Protein AF-A0A2W7BTQ6-F1 (afdb_monomer_lite)

Foldseek 3Di:
DDDDPDPPVPVVVVVVLVVVLVVLVVQLVVLVVQLVVLVVCVVPPPDDVVVVVSVVSNVVSVVSNVVSVVVSVVSVVVVVD

Radius of gyration: 20.8 Å; chains: 1; bounding box: 34×17×76 Å

Secondary structure (DSSP, 8-state):
--------HHHHHHHHHHHHHHHHHHHHHHHHHHHHHHHHTTSS---HHHHHHHHHHHHHHHHHHHHHHHHHHHHHHHHH-

Sequence (81 aa):
MMNTLEPDGRGTAADLLIFELAKARLRINRAELVLERAEGMLDEDCGVGINIALCSRIRSARRRVIEARSRLTKINLASIN

Structure (mmCIF, N/CA/C/O backbone):
data_AF-A0A2W7BTQ6-F1
#
_entry.id   AF-A0A2W7BTQ6-F1
#
loop_
_atom_site.group_PDB
_atom_site.id
_atom_site.type_symbol
_atom_site.label_atom_id
_atom_site.label_alt_id
_atom_site.label_comp_id
_atom_site.label_asym_id
_atom_site.label_entity_id
_atom_site.label_seq_id
_atom_site.pdbx_PDB_ins_code
_atom_site.Cartn_x
_atom_site.Cartn_y
_atom_site.Cartn_z
_atom_site.occupancy
_atom_site.B_iso_or_equiv
_atom_site.auth_seq_id
_atom_site.auth_comp_id
_atom_site.auth_asym_id
_atom_site.auth_atom_id
_atom_site.pdbx_PDB_model_num
ATOM 1 N N . MET A 1 1 ? 10.914 3.971 -54.135 1.00 40.88 1 MET A N 1
ATOM 2 C CA . MET A 1 1 ? 11.848 3.567 -53.063 1.00 40.88 1 MET A CA 1
ATOM 3 C C . MET A 1 1 ? 11.042 3.439 -51.784 1.00 40.88 1 MET A C 1
ATOM 5 O O . MET A 1 1 ? 10.475 4.429 -51.345 1.00 40.88 1 MET A O 1
ATOM 9 N N . MET A 1 2 ? 10.889 2.214 -51.282 1.00 43.06 2 MET A N 1
ATOM 10 C CA . MET A 1 2 ? 10.182 1.919 -50.033 1.00 43.06 2 MET A CA 1
ATOM 11 C C . MET A 1 2 ? 11.188 2.145 -48.899 1.00 43.06 2 MET A C 1
ATOM 13 O O . MET A 1 2 ? 12.173 1.417 -48.822 1.00 43.06 2 MET A O 1
ATOM 17 N N . ASN A 1 3 ? 10.998 3.175 -48.076 1.00 46.66 3 ASN A N 1
ATOM 18 C CA . ASN A 1 3 ? 11.847 3.383 -46.905 1.00 46.66 3 ASN A CA 1
ATOM 19 C C . ASN A 1 3 ? 11.404 2.390 -45.827 1.00 46.66 3 ASN A C 1
ATOM 21 O O . ASN A 1 3 ? 10.289 2.487 -45.314 1.00 46.66 3 ASN A O 1
ATOM 25 N N . THR A 1 4 ? 12.253 1.414 -45.528 1.00 51.88 4 THR A N 1
ATOM 26 C CA . THR A 1 4 ? 12.108 0.509 -44.390 1.00 51.88 4 THR A CA 1
ATOM 27 C C . THR A 1 4 ? 12.158 1.329 -43.102 1.00 51.88 4 THR A C 1
ATOM 29 O O . THR A 1 4 ? 13.212 1.809 -42.693 1.00 51.88 4 THR A O 1
ATOM 32 N N . LEU A 1 5 ? 10.992 1.532 -42.482 1.00 57.56 5 LEU A N 1
ATOM 33 C CA . LEU A 1 5 ? 10.895 1.922 -41.079 1.00 57.56 5 LEU A CA 1
ATOM 34 C C . LEU A 1 5 ? 11.335 0.719 -40.243 1.00 57.56 5 LEU A C 1
ATOM 36 O O . LEU A 1 5 ? 10.539 -0.170 -39.948 1.00 57.56 5 LEU A O 1
ATOM 40 N N . GLU A 1 6 ? 12.611 0.691 -39.885 1.00 60.91 6 GLU A N 1
ATOM 41 C CA . GLU A 1 6 ? 13.081 -0.128 -38.774 1.00 60.91 6 GLU A CA 1
ATOM 42 C C . GLU A 1 6 ? 12.381 0.377 -37.497 1.00 60.91 6 GLU A C 1
ATOM 44 O O . GLU A 1 6 ? 12.464 1.5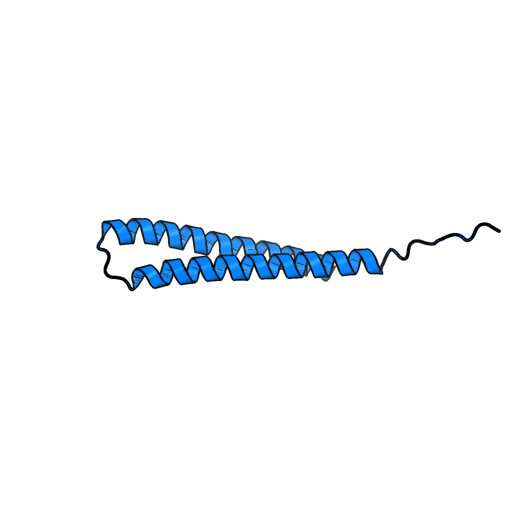73 -37.194 1.00 60.91 6 GLU A O 1
ATOM 49 N N . PRO A 1 7 ? 11.652 -0.468 -36.747 1.00 59.16 7 PRO A N 1
ATOM 50 C CA . PRO A 1 7 ? 11.077 -0.043 -35.487 1.00 59.16 7 PRO A CA 1
ATOM 51 C C . PRO A 1 7 ? 12.214 0.037 -34.472 1.00 59.16 7 PRO A C 1
ATOM 53 O O . PRO A 1 7 ? 12.826 -0.973 -34.123 1.00 59.16 7 PRO A O 1
ATOM 56 N N . ASP A 1 8 ? 12.489 1.246 -33.993 1.00 57.31 8 ASP A N 1
ATOM 57 C CA . ASP A 1 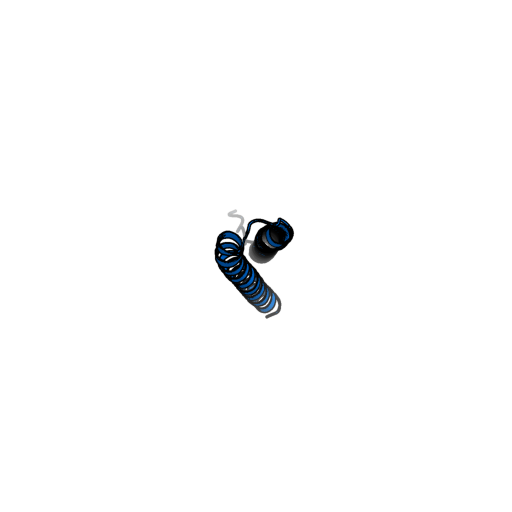8 ? 13.442 1.514 -32.919 1.00 57.31 8 ASP A CA 1
ATOM 58 C C . ASP A 1 8 ? 12.902 0.944 -31.589 1.00 57.31 8 ASP A C 1
ATOM 60 O O . ASP A 1 8 ? 12.374 1.635 -30.720 1.00 57.31 8 ASP A O 1
ATOM 64 N N . GLY A 1 9 ? 12.934 -0.385 -31.464 1.00 56.44 9 GLY A N 1
ATOM 65 C CA . GLY A 1 9 ? 12.293 -1.153 -30.394 1.00 56.44 9 GLY A CA 1
ATOM 66 C C . GLY A 1 9 ? 12.965 -1.027 -29.025 1.00 56.44 9 GLY A C 1
ATOM 67 O O . GLY A 1 9 ? 12.510 -1.649 -28.067 1.00 56.44 9 GLY A O 1
ATOM 68 N N . ARG A 1 10 ? 14.045 -0.242 -28.908 1.00 56.59 10 ARG A N 1
ATOM 69 C CA . ARG A 1 10 ? 14.755 -0.023 -27.636 1.00 56.59 10 ARG A CA 1
ATOM 70 C C . ARG A 1 10 ? 14.158 1.115 -26.807 1.00 56.59 10 ARG A C 1
ATOM 72 O O . ARG A 1 10 ? 14.185 1.017 -25.583 1.00 56.59 10 ARG A O 1
ATOM 79 N N . GLY A 1 11 ? 13.580 2.142 -27.437 1.00 63.75 11 GLY A N 1
ATOM 80 C CA . GLY A 1 11 ? 12.936 3.256 -26.724 1.00 63.75 11 GLY A CA 1
ATOM 81 C C . GLY A 1 11 ? 11.626 2.846 -26.045 1.00 63.75 11 GLY A C 1
ATOM 82 O O . GLY A 1 11 ? 11.416 3.102 -24.864 1.00 63.75 11 GLY A O 1
ATOM 83 N N . THR A 1 12 ? 10.783 2.086 -26.748 1.00 72.31 12 THR A N 1
ATOM 84 C CA . THR A 1 12 ? 9.446 1.695 -26.267 1.00 72.31 12 THR A CA 1
ATOM 85 C C . THR A 1 12 ? 9.471 0.743 -25.069 1.00 72.31 12 THR A C 1
ATOM 87 O O . THR A 1 12 ? 8.637 0.864 -24.170 1.00 72.31 12 THR A O 1
ATOM 90 N N . ALA A 1 13 ? 10.424 -0.191 -25.021 1.00 77.06 13 ALA A N 1
ATOM 91 C CA . ALA A 1 13 ? 10.573 -1.113 -23.895 1.00 77.06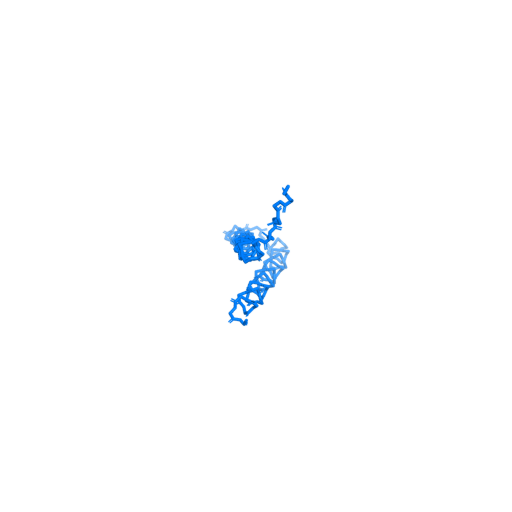 13 ALA A CA 1
ATOM 92 C C . ALA A 1 13 ? 11.074 -0.398 -22.626 1.00 77.06 13 ALA A C 1
ATOM 94 O O . ALA A 1 13 ? 10.563 -0.654 -21.535 1.00 77.06 13 ALA A O 1
ATOM 95 N N . ALA A 1 14 ? 12.027 0.529 -22.767 1.00 81.50 14 ALA A N 1
ATOM 96 C CA . ALA A 1 14 ? 12.533 1.330 -21.654 1.00 81.50 14 ALA A CA 1
ATOM 97 C C . ALA A 1 14 ? 11.452 2.268 -21.091 1.00 81.50 14 ALA A C 1
ATOM 99 O O . ALA A 1 14 ? 11.252 2.322 -19.875 1.00 81.50 14 ALA A O 1
ATOM 100 N N . ASP A 1 15 ? 10.691 2.931 -21.963 1.00 84.69 15 ASP A N 1
ATOM 101 C CA . ASP A 1 15 ? 9.586 3.809 -21.564 1.00 84.69 15 ASP A CA 1
ATOM 102 C C . ASP A 1 15 ? 8.471 3.041 -20.838 1.00 84.69 15 ASP A C 1
ATOM 104 O O . ASP A 1 15 ? 7.935 3.506 -19.825 1.00 84.69 15 ASP A O 1
ATOM 108 N N . LEU A 1 16 ? 8.157 1.823 -21.296 1.00 86.62 16 LEU A N 1
ATOM 109 C CA . LEU A 1 16 ? 7.191 0.945 -20.636 1.00 86.62 16 LEU A CA 1
ATOM 110 C C . LEU A 1 16 ? 7.652 0.541 -19.225 1.00 86.62 16 LEU A C 1
ATOM 112 O O . LEU A 1 16 ? 6.846 0.545 -18.290 1.00 86.62 16 LEU A O 1
ATOM 116 N N . LEU A 1 17 ? 8.940 0.226 -19.052 1.00 85.50 17 LEU A N 1
ATOM 117 C CA . LEU A 1 17 ? 9.514 -0.106 -17.745 1.00 85.50 17 LEU A CA 1
ATOM 118 C C . LEU A 1 17 ? 9.471 1.091 -16.787 1.00 85.50 17 LEU A C 1
ATOM 120 O O . LEU A 1 17 ? 9.044 0.939 -15.640 1.00 85.50 17 LEU A O 1
ATOM 124 N N . ILE A 1 18 ? 9.840 2.288 -17.255 1.00 88.19 18 ILE A N 1
ATOM 125 C CA . ILE A 1 18 ? 9.758 3.530 -16.470 1.00 88.19 18 ILE A CA 1
ATOM 126 C C . ILE A 1 18 ? 8.315 3.777 -16.014 1.00 88.19 18 ILE A C 1
ATOM 128 O O . ILE A 1 18 ? 8.072 4.087 -14.841 1.00 88.19 18 ILE A O 1
ATOM 132 N N . PHE A 1 19 ? 7.347 3.592 -16.912 1.00 89.25 19 PHE A N 1
ATOM 133 C CA . PHE A 1 19 ? 5.932 3.766 -16.606 1.00 89.25 19 PHE A CA 1
ATOM 134 C C . PHE A 1 19 ? 5.423 2.764 -15.556 1.00 89.25 19 PHE A C 1
ATOM 136 O O . PHE A 1 19 ? 4.782 3.161 -14.576 1.00 89.25 19 PHE A O 1
ATOM 143 N N . GLU A 1 20 ? 5.726 1.472 -15.703 1.00 90.75 20 GLU A N 1
ATOM 144 C CA . GLU A 1 20 ? 5.313 0.453 -14.729 1.00 90.75 20 GLU A CA 1
ATOM 145 C C . GLU A 1 20 ? 5.989 0.651 -13.362 1.00 90.75 20 GLU A C 1
ATOM 147 O O . GLU A 1 20 ? 5.347 0.468 -12.321 1.00 90.75 20 GLU A O 1
ATOM 152 N N . LEU A 1 21 ? 7.234 1.134 -13.334 1.00 90.19 21 LEU A N 1
ATOM 153 C CA . LEU A 1 21 ? 7.936 1.500 -12.104 1.00 90.19 21 LEU A CA 1
ATOM 154 C C . LEU A 1 21 ? 7.255 2.692 -11.409 1.00 90.19 21 LEU A C 1
ATOM 156 O O . LEU A 1 21 ? 6.954 2.630 -10.211 1.00 90.19 21 LEU A O 1
ATOM 160 N N . ALA A 1 22 ? 6.931 3.756 -12.149 1.00 92.44 22 ALA A N 1
ATOM 161 C CA . ALA A 1 22 ? 6.208 4.914 -11.618 1.00 92.44 22 ALA A CA 1
ATOM 162 C C . ALA A 1 22 ? 4.839 4.517 -11.036 1.00 92.44 22 ALA A C 1
ATOM 164 O O . ALA A 1 22 ? 4.471 4.917 -9.927 1.00 92.44 22 ALA A O 1
ATOM 165 N N . LYS A 1 23 ? 4.106 3.651 -11.739 1.00 93.62 23 LYS A N 1
ATOM 166 C CA . LYS A 1 23 ? 2.817 3.105 -11.298 1.00 93.62 23 LYS A CA 1
ATOM 167 C C . LYS A 1 23 ? 2.950 2.235 -10.047 1.00 93.62 23 LYS A C 1
ATOM 169 O O . LYS A 1 23 ? 2.095 2.300 -9.160 1.00 93.62 23 LYS A O 1
ATOM 174 N N . ALA A 1 24 ? 4.006 1.430 -9.949 1.00 91.12 24 ALA A N 1
ATOM 175 C CA . ALA A 1 24 ? 4.297 0.629 -8.764 1.00 91.12 24 ALA A CA 1
ATOM 176 C C . ALA A 1 24 ? 4.616 1.509 -7.544 1.00 91.12 24 ALA A C 1
ATOM 178 O O . ALA A 1 24 ? 4.044 1.285 -6.476 1.00 91.12 24 ALA A O 1
ATOM 179 N N . ARG A 1 25 ? 5.422 2.566 -7.712 1.00 92.81 25 ARG A N 1
ATOM 180 C CA . ARG A 1 25 ? 5.679 3.571 -6.662 1.00 92.81 25 ARG A CA 1
ATOM 181 C C . ARG A 1 25 ? 4.394 4.259 -6.204 1.00 92.81 25 ARG A C 1
ATOM 183 O O . ARG A 1 25 ? 4.116 4.310 -5.011 1.00 92.81 25 ARG A O 1
ATOM 190 N N . LEU A 1 26 ? 3.551 4.700 -7.139 1.00 94.81 26 LEU A N 1
ATOM 191 C CA . LEU A 1 26 ? 2.267 5.321 -6.801 1.00 94.81 26 LEU A CA 1
ATOM 192 C C . LEU A 1 26 ? 1.356 4.379 -5.995 1.00 94.81 26 LEU A C 1
ATOM 194 O O . LEU A 1 26 ? 0.673 4.815 -5.068 1.00 94.81 26 LEU A O 1
ATOM 198 N N . ARG A 1 27 ? 1.335 3.081 -6.327 1.00 93.19 27 ARG A N 1
ATOM 199 C CA . ARG A 1 27 ? 0.569 2.073 -5.5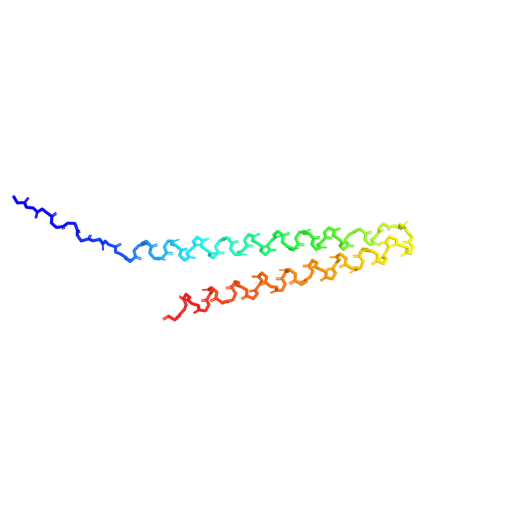74 1.00 93.19 27 ARG A CA 1
ATOM 200 C C . ARG A 1 27 ? 1.070 1.915 -4.140 1.00 93.19 27 ARG A C 1
ATOM 202 O O . ARG A 1 27 ? 0.234 1.758 -3.252 1.00 93.19 27 ARG A O 1
ATOM 209 N N . ILE A 1 28 ? 2.384 1.972 -3.924 1.00 93.88 28 ILE A N 1
ATOM 210 C CA . ILE A 1 28 ? 2.982 1.952 -2.583 1.00 93.88 28 ILE A CA 1
ATOM 211 C C . ILE A 1 28 ? 2.544 3.190 -1.806 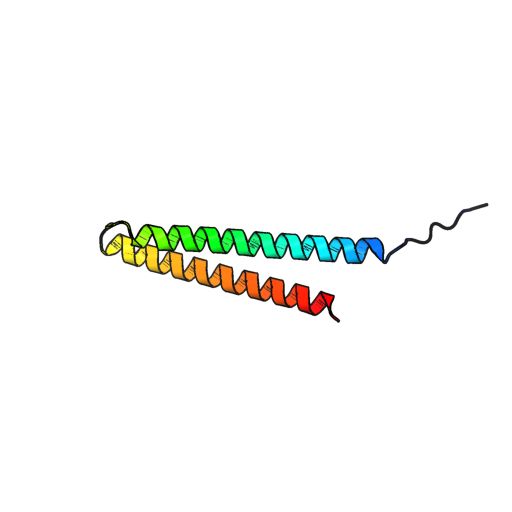1.00 93.88 28 ILE A C 1
ATOM 213 O O . ILE A 1 28 ? 1.909 3.030 -0.770 1.00 93.88 28 ILE A O 1
ATOM 217 N N . ASN A 1 29 ? 2.744 4.390 -2.358 1.00 94.38 29 ASN A N 1
ATOM 218 C CA . ASN A 1 29 ? 2.386 5.643 -1.683 1.00 94.38 29 ASN A CA 1
ATOM 219 C C . ASN A 1 29 ? 0.902 5.676 -1.281 1.00 94.38 29 ASN A C 1
ATOM 221 O O . ASN A 1 29 ? 0.546 6.100 -0.187 1.00 94.38 29 ASN A O 1
ATOM 225 N N . ARG A 1 30 ? 0.007 5.180 -2.147 1.00 94.12 30 ARG A N 1
ATOM 226 C CA . ARG A 1 30 ? -1.427 5.071 -1.825 1.00 94.12 30 ARG A CA 1
ATOM 227 C C . ARG A 1 30 ? -1.706 4.067 -0.709 1.00 94.12 30 ARG A C 1
ATOM 229 O O . ARG A 1 30 ? -2.587 4.309 0.109 1.00 94.12 30 ARG A O 1
ATOM 236 N N . ALA A 1 31 ? -1.018 2.928 -0.703 1.00 91.06 31 ALA A N 1
ATOM 237 C CA . ALA A 1 31 ? -1.183 1.925 0.343 1.00 91.06 31 ALA A CA 1
ATOM 238 C C . ALA A 1 31 ? -0.659 2.436 1.694 1.00 91.06 31 ALA A C 1
ATOM 240 O O . ALA A 1 31 ? -1.303 2.199 2.712 1.00 91.06 31 ALA A O 1
ATOM 241 N N . GLU A 1 32 ? 0.453 3.169 1.686 1.00 94.06 32 GLU A N 1
ATOM 242 C CA . GLU A 1 32 ? 1.038 3.804 2.869 1.00 94.06 32 GLU A CA 1
ATOM 243 C C . GLU A 1 32 ? 0.124 4.894 3.426 1.00 94.06 32 GLU A C 1
ATOM 245 O O . GLU A 1 32 ? -0.187 4.853 4.607 1.00 94.06 32 GLU A O 1
ATOM 250 N N . LEU A 1 33 ? -0.435 5.766 2.582 1.00 95.62 33 LEU A N 1
ATOM 251 C CA . LEU A 1 33 ? -1.397 6.780 3.028 1.00 95.62 33 LEU A CA 1
ATOM 252 C C . LEU A 1 33 ? -2.654 6.163 3.667 1.00 95.62 33 LEU A C 1
ATOM 254 O O . LEU A 1 33 ? -3.205 6.688 4.630 1.00 95.62 33 LEU A O 1
ATOM 258 N N . VAL A 1 34 ? -3.148 5.045 3.122 1.00 91.38 34 VAL A N 1
ATOM 259 C CA . VAL A 1 34 ? -4.291 4.328 3.713 1.00 91.38 34 VAL A CA 1
ATOM 260 C C . VAL A 1 34 ? -3.920 3.714 5.060 1.00 91.38 34 VAL A C 1
ATOM 262 O O . VAL A 1 34 ? -4.764 3.683 5.956 1.00 91.38 34 VAL A O 1
ATOM 265 N N . LEU A 1 35 ? -2.692 3.210 5.190 1.00 92.50 35 LEU A N 1
ATOM 266 C CA . LEU A 1 35 ? -2.180 2.679 6.443 1.00 92.50 35 LEU A CA 1
ATOM 267 C C . LEU A 1 35 ? -2.041 3.785 7.491 1.00 92.50 35 LEU A C 1
ATOM 269 O O . LEU A 1 35 ? -2.612 3.641 8.561 1.00 92.50 35 LEU A O 1
ATOM 273 N N . GLU A 1 36 ? -1.384 4.891 7.150 1.00 92.44 36 GLU A N 1
ATOM 274 C CA . GLU A 1 36 ? -1.188 6.054 8.020 1.00 92.44 36 GLU A CA 1
ATOM 275 C C . GLU A 1 36 ? -2.525 6.594 8.534 1.00 92.44 36 GLU A C 1
ATOM 277 O O . GLU A 1 36 ? -2.705 6.775 9.733 1.00 92.44 36 GLU A O 1
ATOM 282 N N . ARG A 1 37 ? -3.522 6.749 7.652 1.00 89.06 37 ARG A N 1
ATOM 283 C CA . ARG A 1 37 ? -4.873 7.151 8.070 1.00 89.06 37 ARG A CA 1
ATOM 284 C C . ARG A 1 37 ? -5.523 6.142 9.011 1.00 89.06 37 ARG A C 1
ATOM 286 O O . ARG A 1 37 ? -6.217 6.545 9.931 1.00 89.06 37 ARG A O 1
ATOM 293 N N . ALA A 1 38 ? -5.359 4.843 8.762 1.00 86.94 38 ALA A N 1
ATOM 294 C CA . ALA A 1 38 ? -5.926 3.821 9.637 1.00 86.94 38 ALA A CA 1
ATOM 295 C C . ALA A 1 38 ? -5.218 3.781 11.000 1.00 86.94 38 ALA A C 1
ATOM 297 O O . ALA A 1 38 ? -5.873 3.529 12.002 1.00 86.94 38 ALA A O 1
ATOM 298 N N . GLU A 1 39 ? -3.910 4.032 11.037 1.00 87.81 39 GLU A N 1
ATOM 299 C CA . GLU A 1 39 ? -3.132 4.138 12.273 1.00 87.81 39 GLU A CA 1
ATOM 300 C C . GLU A 1 39 ? -3.507 5.402 13.057 1.00 87.81 39 GLU A C 1
ATOM 302 O O . GLU A 1 39 ? -3.773 5.285 14.245 1.00 87.81 39 GLU A O 1
ATOM 307 N N . GLY A 1 40 ? -3.665 6.560 12.407 1.00 85.31 40 GLY A N 1
ATOM 308 C CA . GLY A 1 40 ? -4.079 7.804 13.075 1.00 85.31 40 GLY A CA 1
ATOM 309 C C . GLY A 1 40 ? -5.488 7.764 13.679 1.00 85.31 40 GLY A C 1
ATOM 310 O O . GLY A 1 40 ? -5.763 8.456 14.648 1.00 85.31 40 GLY A O 1
ATOM 311 N N . MET A 1 41 ? -6.381 6.905 13.175 1.00 83.50 41 MET A N 1
ATOM 312 C CA . MET A 1 41 ? -7.692 6.682 13.804 1.00 83.50 41 MET A CA 1
ATOM 313 C C . MET A 1 41 ? -7.600 5.933 15.148 1.00 83.50 41 MET A C 1
ATOM 315 O O . MET A 1 41 ? -8.593 5.886 15.865 1.00 83.50 41 MET A O 1
ATOM 319 N N . LEU A 1 42 ? -6.460 5.308 15.489 1.00 79.06 42 LEU A N 1
ATOM 320 C CA . LEU A 1 42 ? -6.263 4.698 16.815 1.00 79.06 42 LEU A CA 1
ATOM 321 C C . LEU A 1 42 ? -6.008 5.751 17.894 1.00 79.06 42 LEU A C 1
ATOM 323 O O . LEU A 1 42 ? -6.215 5.461 19.069 1.00 79.06 42 LEU A O 1
ATOM 327 N N . ASP A 1 43 ? -5.561 6.943 17.496 1.00 78.56 43 ASP A N 1
ATOM 328 C CA . ASP A 1 43 ? -5.341 8.065 18.408 1.00 78.56 43 ASP A CA 1
ATOM 329 C C . ASP A 1 43 ? -6.672 8.735 18.808 1.00 78.56 43 ASP A C 1
ATOM 331 O O . ASP A 1 43 ? -6.718 9.542 19.735 1.00 78.56 43 ASP A O 1
ATOM 335 N N . GLU A 1 44 ? -7.771 8.384 18.131 1.00 74.31 44 GLU A N 1
ATOM 336 C CA . GLU A 1 44 ? -9.127 8.800 18.473 1.00 74.31 44 GLU A CA 1
ATOM 337 C C . GLU A 1 44 ? -9.733 7.801 19.473 1.00 74.31 44 GLU A C 1
ATOM 339 O O . GLU A 1 44 ? -9.852 6.608 19.185 1.00 74.31 44 GLU A O 1
ATOM 344 N N . ASP A 1 45 ? -10.157 8.274 20.650 1.00 70.88 45 ASP A N 1
ATOM 345 C CA . ASP A 1 45 ? -10.690 7.422 21.723 1.00 70.88 45 ASP A CA 1
ATOM 346 C C . ASP A 1 45 ? -12.121 6.933 21.399 1.00 70.88 45 ASP A C 1
ATOM 348 O O . ASP A 1 45 ? -13.132 7.442 21.885 1.00 70.88 45 ASP A O 1
ATOM 352 N N . CYS A 1 46 ? -12.215 5.960 20.487 1.00 71.75 46 CYS A N 1
ATOM 353 C CA . CYS A 1 46 ? -13.467 5.483 19.888 1.00 71.75 46 CYS A CA 1
ATOM 354 C C . CYS A 1 46 ? -14.059 4.235 20.577 1.00 71.75 46 CYS A C 1
ATOM 356 O O . CYS A 1 46 ? -15.043 3.656 20.110 1.00 71.75 46 CYS A O 1
ATOM 358 N N . GLY A 1 47 ? -13.475 3.782 21.687 1.00 76.00 47 GLY A N 1
ATOM 359 C CA . GLY A 1 47 ? -13.913 2.582 22.404 1.00 76.00 47 GLY A CA 1
ATOM 360 C C . GLY A 1 47 ? -13.490 1.243 21.768 1.00 76.00 47 GLY A C 1
ATOM 361 O O . GLY A 1 47 ? -13.090 1.133 20.608 1.00 76.00 47 GLY A O 1
ATOM 362 N N . VAL A 1 48 ? -13.586 0.168 22.561 1.00 74.25 48 VAL A N 1
ATOM 363 C CA . VAL A 1 48 ? -12.953 -1.144 22.290 1.00 74.25 48 VAL A CA 1
ATOM 364 C C . VAL A 1 48 ? -13.440 -1.823 21.001 1.00 74.25 48 VAL A C 1
ATOM 366 O O . VAL A 1 48 ? -12.637 -2.403 20.269 1.00 74.25 48 VAL A O 1
ATOM 369 N N . GLY A 1 49 ? -14.739 -1.751 20.691 1.00 73.19 49 GLY A N 1
ATOM 370 C CA . GLY A 1 49 ? -15.299 -2.376 19.485 1.00 73.19 49 GLY A CA 1
ATOM 371 C C . GLY A 1 49 ? -14.782 -1.744 18.188 1.00 73.19 49 GLY A C 1
ATOM 372 O O . GLY A 1 49 ? -14.447 -2.459 17.240 1.00 73.19 49 GLY A O 1
ATOM 373 N N . ILE A 1 50 ? -14.645 -0.414 18.174 1.00 77.69 50 ILE A N 1
ATOM 374 C CA . ILE A 1 50 ? -14.078 0.330 17.043 1.00 77.69 50 ILE A CA 1
ATOM 375 C C . ILE A 1 50 ? -12.583 0.017 16.914 1.00 77.69 50 ILE A C 1
ATOM 377 O O . ILE A 1 50 ? -12.124 -0.281 15.810 1.00 77.69 50 ILE A O 1
ATOM 381 N N . ASN A 1 51 ? -11.855 -0.070 18.031 1.00 78.00 51 ASN A N 1
ATOM 382 C CA . ASN A 1 51 ? -10.433 -0.429 18.036 1.00 78.00 51 ASN A CA 1
ATOM 383 C C . ASN A 1 51 ? -10.156 -1.826 17.452 1.00 78.00 51 ASN A C 1
ATOM 385 O O . ASN A 1 51 ? -9.202 -1.996 16.693 1.00 78.00 51 ASN A O 1
ATOM 389 N N . ILE A 1 52 ? -10.997 -2.834 17.716 1.00 83.12 52 ILE A N 1
ATOM 390 C CA . ILE A 1 52 ? -10.826 -4.184 17.136 1.00 83.12 52 ILE A CA 1
ATOM 391 C C . ILE A 1 52 ? -11.042 -4.177 15.612 1.00 83.12 52 ILE A C 1
ATOM 393 O O . ILE A 1 52 ? -10.251 -4.764 14.857 1.00 83.12 52 ILE A O 1
ATOM 397 N N . ALA A 1 53 ? -12.098 -3.506 15.140 1.00 84.75 53 ALA A N 1
ATOM 398 C CA . ALA A 1 53 ? -12.360 -3.357 13.708 1.00 84.75 53 ALA A CA 1
ATOM 399 C C . ALA A 1 53 ? -11.224 -2.584 13.012 1.00 84.75 53 ALA A C 1
ATOM 401 O O . ALA A 1 53 ? -10.785 -2.953 11.916 1.00 84.75 53 ALA A O 1
ATOM 402 N N . LEU A 1 54 ? -10.689 -1.564 13.684 1.00 85.81 54 LEU A N 1
ATOM 403 C CA . LEU A 1 54 ? -9.582 -0.757 13.199 1.00 85.81 54 LEU A CA 1
ATOM 404 C C . LEU A 1 54 ? -8.271 -1.548 13.128 1.00 85.81 54 LEU A C 1
ATOM 406 O O . LEU A 1 54 ? -7.611 -1.532 12.090 1.00 85.81 54 LEU A O 1
ATOM 410 N N . CYS A 1 55 ? -7.947 -2.355 14.140 1.00 87.88 55 CYS A N 1
ATOM 411 C CA . CYS A 1 55 ? -6.806 -3.276 14.111 1.00 87.88 55 CYS A CA 1
ATOM 412 C C . CYS A 1 55 ? -6.857 -4.229 12.903 1.00 87.88 55 CYS A C 1
ATOM 414 O O . CYS A 1 55 ? -5.849 -4.454 12.225 1.00 87.88 55 CYS A O 1
ATOM 416 N N . SER A 1 56 ? -8.041 -4.758 12.575 1.00 89.94 56 SER A N 1
ATOM 417 C CA . SER A 1 56 ? -8.227 -5.597 11.383 1.00 89.94 56 SER A CA 1
ATOM 418 C C . SER A 1 56 ? -7.983 -4.822 10.083 1.00 89.94 56 SER A C 1
ATOM 420 O O . SER A 1 56 ? -7.334 -5.335 9.162 1.00 89.94 56 SER A O 1
ATOM 422 N N . ARG A 1 57 ? -8.445 -3.568 10.017 1.00 89.06 57 ARG A N 1
ATOM 423 C CA . ARG A 1 57 ? -8.224 -2.660 8.883 1.00 89.06 57 ARG A CA 1
ATOM 424 C C . ARG A 1 57 ? -6.746 -2.305 8.709 1.00 89.06 57 ARG A C 1
ATOM 426 O O . ARG A 1 57 ? -6.241 -2.410 7.592 1.00 89.06 57 ARG A O 1
ATOM 433 N N . ILE A 1 58 ? -6.042 -1.972 9.791 1.00 92.19 58 ILE A N 1
ATOM 434 C CA . ILE A 1 58 ? -4.599 -1.686 9.799 1.00 92.19 58 ILE A CA 1
ATOM 435 C C . ILE A 1 58 ? -3.819 -2.899 9.302 1.00 92.19 58 ILE A C 1
ATOM 437 O O . ILE A 1 58 ? -2.986 -2.780 8.407 1.00 92.19 58 ILE A O 1
ATOM 441 N N . ARG A 1 59 ? -4.128 -4.100 9.803 1.00 93.56 59 ARG A N 1
ATOM 442 C CA . ARG A 1 59 ? -3.455 -5.331 9.363 1.00 93.56 59 ARG A CA 1
ATOM 443 C C . ARG A 1 59 ? -3.643 -5.588 7.865 1.00 93.56 59 ARG A C 1
ATOM 445 O O . ARG A 1 59 ? -2.697 -5.985 7.183 1.00 93.56 59 ARG A O 1
ATOM 452 N N . SER A 1 60 ? -4.840 -5.328 7.339 1.00 93.69 60 SER A N 1
ATOM 453 C CA . SER A 1 60 ? -5.117 -5.399 5.899 1.00 93.69 60 SER A CA 1
ATOM 454 C C . SER A 1 60 ? -4.322 -4.350 5.110 1.00 93.69 60 SER A C 1
ATOM 456 O O . SER A 1 60 ? -3.685 -4.681 4.108 1.00 93.69 60 SER A O 1
ATOM 458 N N . ALA A 1 61 ? -4.281 -3.101 5.586 1.00 90.81 61 ALA A N 1
ATOM 4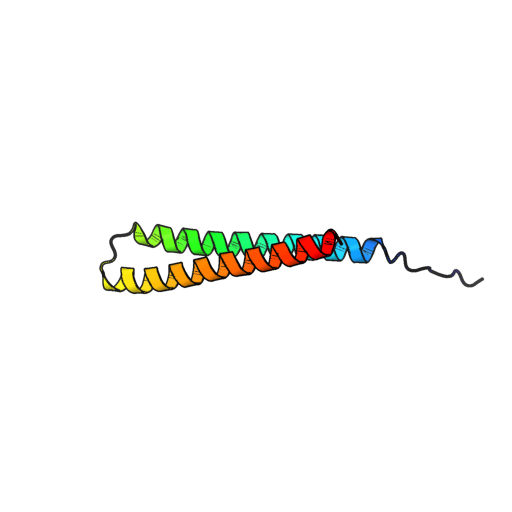59 C CA . ALA A 1 61 ? -3.519 -2.024 4.960 1.00 90.81 61 ALA A CA 1
ATOM 460 C C . ALA A 1 61 ? -2.008 -2.325 4.936 1.00 90.81 61 ALA A C 1
ATOM 462 O O . ALA A 1 61 ? -1.391 -2.253 3.872 1.00 90.81 61 ALA A O 1
ATOM 463 N N . ARG A 1 62 ? -1.432 -2.795 6.053 1.00 94.31 62 ARG A N 1
ATOM 464 C CA . ARG A 1 62 ? -0.029 -3.247 6.131 1.00 94.31 62 ARG A CA 1
ATOM 465 C C . ARG A 1 62 ? 0.271 -4.344 5.114 1.00 94.31 62 ARG A C 1
ATOM 467 O O . ARG A 1 62 ? 1.262 -4.261 4.391 1.00 94.31 62 ARG A O 1
ATOM 474 N N . ARG A 1 63 ? -0.607 -5.347 4.992 1.00 95.75 63 ARG A N 1
ATOM 475 C CA . ARG A 1 63 ? -0.440 -6.426 4.003 1.00 95.75 63 ARG A CA 1
ATOM 476 C C . ARG A 1 63 ? -0.398 -5.886 2.571 1.00 95.75 63 ARG A C 1
ATOM 478 O O . ARG A 1 63 ? 0.426 -6.336 1.781 1.00 95.75 63 ARG A O 1
ATOM 485 N N . ARG A 1 64 ? -1.235 -4.895 2.251 1.00 93.00 64 ARG A N 1
ATOM 486 C CA . ARG A 1 64 ? -1.252 -4.249 0.929 1.00 93.00 64 ARG A CA 1
ATOM 487 C C . ARG A 1 64 ? 0.026 -3.459 0.643 1.00 93.00 64 ARG A C 1
ATOM 489 O O . ARG A 1 64 ? 0.494 -3.497 -0.491 1.00 93.00 64 ARG A O 1
ATOM 496 N N . VAL A 1 65 ? 0.608 -2.790 1.642 1.00 94.69 65 VAL A N 1
ATOM 497 C CA . VAL A 1 65 ? 1.918 -2.122 1.506 1.00 94.69 65 VAL A CA 1
ATOM 498 C C . VAL A 1 65 ? 3.009 -3.146 1.198 1.00 94.69 65 VAL A C 1
ATOM 500 O O . VAL A 1 65 ? 3.756 -2.976 0.236 1.00 94.69 65 VAL A O 1
ATOM 503 N N . ILE A 1 66 ? 3.067 -4.241 1.963 1.00 95.25 66 ILE A N 1
ATOM 504 C CA . ILE A 1 66 ? 4.050 -5.317 1.760 1.00 95.25 66 ILE A CA 1
ATOM 505 C C . ILE A 1 66 ? 3.923 -5.910 0.354 1.00 95.25 66 ILE A C 1
ATOM 507 O O . ILE A 1 66 ? 4.920 -6.071 -0.349 1.00 95.25 66 ILE A O 1
ATOM 511 N N . GLU A 1 67 ? 2.700 -6.196 -0.090 1.00 94.75 67 GLU A N 1
ATOM 512 C CA . GLU A 1 67 ? 2.456 -6.737 -1.424 1.00 94.75 67 GLU A CA 1
ATOM 513 C C . GLU A 1 67 ? 2.861 -5.752 -2.530 1.00 94.75 67 GLU A C 1
ATOM 515 O O . GLU A 1 67 ? 3.515 -6.144 -3.499 1.00 94.75 67 GLU A O 1
ATOM 520 N N . ALA A 1 68 ? 2.523 -4.468 -2.384 1.00 92.06 68 ALA A N 1
ATOM 521 C CA . ALA A 1 68 ? 2.907 -3.436 -3.342 1.00 92.06 68 ALA A CA 1
ATOM 522 C C . ALA A 1 68 ? 4.434 -3.283 -3.432 1.00 92.06 68 ALA A C 1
ATOM 524 O O . ALA A 1 68 ? 4.977 -3.222 -4.537 1.00 92.06 68 ALA A O 1
ATOM 525 N N . ARG A 1 69 ? 5.134 -3.309 -2.290 1.00 92.75 69 ARG A N 1
ATOM 526 C CA . ARG A 1 69 ? 6.602 -3.287 -2.227 1.00 92.75 69 ARG A CA 1
ATOM 527 C C . ARG A 1 69 ? 7.215 -4.524 -2.879 1.00 92.75 69 ARG A C 1
ATOM 529 O O . ARG A 1 69 ? 8.100 -4.382 -3.713 1.00 92.75 69 ARG A O 1
ATOM 536 N N . SER A 1 70 ? 6.688 -5.717 -2.595 1.00 94.00 70 SER A N 1
ATOM 537 C CA . SER A 1 70 ? 7.133 -6.960 -3.241 1.00 94.00 70 SER A CA 1
ATOM 538 C C . SER A 1 70 ? 6.995 -6.893 -4.765 1.00 94.00 70 SER A C 1
ATOM 540 O O . SER A 1 70 ? 7.909 -7.284 -5.491 1.00 94.00 70 SER A O 1
ATOM 542 N N . ARG A 1 71 ? 5.882 -6.347 -5.272 1.00 90.94 71 ARG A N 1
ATOM 543 C CA . ARG A 1 71 ? 5.674 -6.148 -6.714 1.00 90.94 71 ARG A CA 1
ATOM 544 C C . ARG A 1 71 ? 6.674 -5.154 -7.311 1.00 90.94 71 ARG A C 1
ATOM 546 O O . ARG A 1 71 ? 7.209 -5.439 -8.376 1.00 90.94 71 ARG A O 1
ATOM 553 N N . LEU A 1 72 ? 6.967 -4.042 -6.631 1.00 91.25 72 LEU A N 1
ATOM 554 C CA . LEU A 1 72 ? 7.998 -3.098 -7.077 1.00 91.25 72 LEU A CA 1
ATOM 555 C C . LEU A 1 72 ? 9.379 -3.763 -7.138 1.00 91.25 72 LEU A C 1
ATOM 557 O O . LEU A 1 72 ? 10.079 -3.600 -8.130 1.00 91.25 72 LEU A O 1
ATOM 561 N N . THR A 1 73 ? 9.759 -4.545 -6.124 1.00 91.38 73 THR A N 1
ATOM 562 C CA . THR A 1 73 ? 11.039 -5.271 -6.127 1.00 91.38 73 THR A CA 1
ATOM 563 C C . THR A 1 73 ? 11.148 -6.208 -7.328 1.00 91.38 73 THR A C 1
ATOM 565 O O . THR A 1 73 ? 12.189 -6.233 -7.973 1.00 91.38 73 THR A O 1
ATOM 568 N N . LYS A 1 74 ? 10.077 -6.929 -7.684 1.00 89.69 74 LYS A N 1
ATOM 569 C CA . LYS A 1 74 ? 10.068 -7.795 -8.877 1.00 89.69 74 LYS A CA 1
ATOM 570 C C . LYS A 1 74 ? 10.268 -7.007 -10.175 1.00 89.69 74 LYS A C 1
ATOM 572 O O . LYS A 1 74 ? 11.026 -7.453 -11.027 1.00 89.69 74 LYS A O 1
ATOM 577 N N . ILE A 1 75 ? 9.623 -5.844 -10.307 1.00 86.38 75 ILE A N 1
ATOM 578 C CA . ILE A 1 75 ? 9.781 -4.960 -11.476 1.00 86.38 75 ILE A CA 1
ATOM 579 C C . ILE A 1 75 ? 11.214 -4.415 -11.546 1.00 86.38 75 ILE A C 1
ATOM 581 O O . ILE A 1 75 ? 11.821 -4.441 -12.610 1.00 86.38 75 ILE A O 1
ATOM 585 N N . ASN A 1 76 ? 11.786 -3.992 -10.415 1.00 83.12 76 ASN A N 1
ATOM 586 C CA . ASN A 1 76 ? 13.171 -3.518 -10.362 1.00 83.12 76 ASN A CA 1
ATOM 587 C C . ASN A 1 76 ? 14.174 -4.621 -10.727 1.00 83.12 76 ASN A C 1
ATOM 589 O O . ASN A 1 76 ? 15.101 -4.363 -11.482 1.00 83.12 76 ASN A O 1
ATOM 593 N N . LEU A 1 77 ? 13.989 -5.848 -10.227 1.00 83.44 77 LEU A N 1
ATOM 594 C CA . LEU A 1 77 ? 14.855 -6.981 -10.574 1.00 83.44 77 LEU A CA 1
ATOM 595 C C . LEU A 1 77 ? 14.774 -7.323 -12.068 1.00 83.44 77 LEU A C 1
ATOM 597 O O . LEU A 1 77 ? 15.798 -7.584 -12.689 1.00 83.44 77 LEU A O 1
ATOM 601 N N . ALA A 1 78 ? 13.578 -7.261 -12.658 1.00 76.06 78 ALA A N 1
ATOM 602 C CA . ALA A 1 78 ? 13.379 -7.450 -14.095 1.00 76.06 78 ALA A CA 1
ATOM 603 C C . ALA A 1 78 ? 13.945 -6.304 -14.957 1.00 76.06 78 ALA A C 1
ATOM 605 O O . ALA A 1 78 ? 14.045 -6.462 -16.164 1.00 76.06 78 ALA A O 1
ATOM 606 N N . SER A 1 79 ? 14.293 -5.163 -14.354 1.00 68.00 79 SER A N 1
ATOM 607 C CA . SER A 1 79 ? 14.937 -4.035 -15.035 1.00 68.00 79 SER A CA 1
ATOM 608 C C . SER A 1 79 ? 16.471 -4.070 -14.956 1.00 68.00 79 SER A C 1
ATOM 610 O O . SER A 1 79 ? 17.109 -3.266 -15.632 1.00 68.00 79 SER A O 1
ATOM 612 N N . ILE A 1 80 ? 17.057 -4.913 -14.097 1.00 65.62 80 ILE A N 1
ATOM 613 C CA . ILE A 1 80 ? 18.517 -5.032 -13.905 1.00 65.62 80 ILE A CA 1
ATOM 614 C C . ILE A 1 80 ? 19.093 -6.234 -14.678 1.00 65.62 80 ILE A C 1
ATOM 616 O O . ILE A 1 80 ? 20.267 -6.202 -15.042 1.00 65.62 80 ILE A O 1
ATOM 620 N N . ASN A 1 81 ? 18.280 -7.268 -14.920 1.00 52.28 81 ASN A N 1
ATOM 621 C CA . ASN A 1 81 ? 18.614 -8.426 -15.762 1.00 52.28 81 ASN A CA 1
ATOM 622 C C . ASN A 1 81 ? 18.343 -8.147 -17.242 1.00 52.28 81 ASN A C 1
ATOM 624 O O . ASN A 1 81 ? 19.092 -8.706 -18.071 1.00 52.28 81 ASN A O 1
#

Organism: NCBI:txid1300272

pLDDT: mean 81.97, std 13.95, range [40.88, 95.75]